Protein AF-A0A956GPT1-F1 (afdb_monomer)

Mean predicted aligned error: 12.49 Å

pLDDT: mean 80.12, std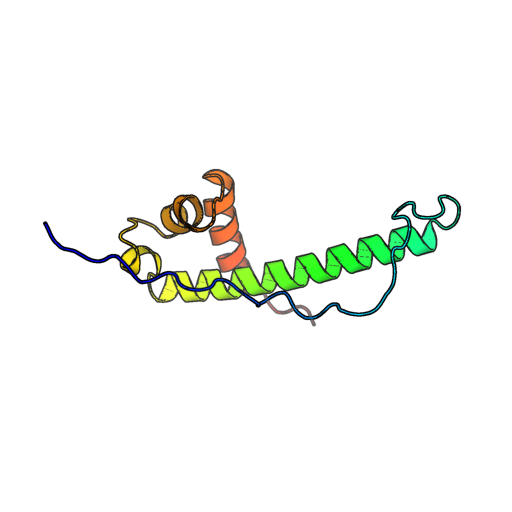 22.76, range [36.53, 98.38]

Secondary structure (DSSP, 8-state):
-------------SS----------S---TT-HHHHHHHHHHHHHHHHHHHHHHHHHHHHHHHTTHHHHTT-SSHHHHHHHTT---HHHHHHHHHHHHHHHHS----

Radius of gyration: 19.88 Å; Cα contacts (8 Å, |Δi|>4): 49; chains: 1; bounding box: 41×35×58 Å

Solvent-accessible surface area (backbone atoms only — not comparable to full-atom values): 6734 Å² total; per-residue (Å²): 143,77,91,73,80,86,80,82,74,76,91,71,76,93,74,87,81,80,88,86,77,78,92,66,77,87,69,73,67,82,87,45,57,66,60,52,53,52,51,53,51,51,50,51,52,52,49,52,52,51,52,54,48,52,24,54,50,52,47,54,37,57,76,70,46,47,25,55,82,75,72,32,94,37,62,46,51,31,32,29,75,76,69,66,35,53,74,68,55,23,49,48,52,54,53,50,19,54,50,61,71,74,49,77,83,84,127

Structure (mmCIF, N/CA/C/O backbone):
data_AF-A0A956GPT1-F1
#
_entry.id   AF-A0A956GPT1-F1
#
loop_
_atom_site.group_PDB
_atom_site.id
_atom_site.type_symbol
_atom_site.label_atom_id
_atom_site.label_alt_id
_atom_site.label_comp_id
_atom_site.label_asym_id
_atom_site.label_entity_id
_atom_site.label_seq_id
_atom_site.pdbx_PDB_ins_code
_atom_site.Cartn_x
_atom_site.Cartn_y
_atom_site.Cartn_z
_atom_site.occupancy
_atom_site.B_iso_or_equiv
_atom_site.auth_seq_id
_atom_site.auth_comp_id
_atom_site.auth_asym_id
_atom_site.auth_atom_id
_atom_site.pdbx_PDB_model_num
ATOM 1 N N . MET A 1 1 ? 8.407 -24.280 33.258 1.00 44.31 1 MET A N 1
ATOM 2 C CA . MET A 1 1 ? 8.849 -25.581 32.726 1.00 44.31 1 MET A CA 1
ATOM 3 C C . MET A 1 1 ? 7.691 -26.169 31.934 1.00 44.31 1 MET A C 1
ATOM 5 O O . MET A 1 1 ? 6.918 -26.954 32.457 1.00 44.31 1 MET A O 1
ATOM 9 N N . PHE A 1 2 ? 7.513 -25.660 30.716 1.00 37.75 2 PHE A N 1
ATOM 10 C CA . PHE A 1 2 ? 6.678 -26.255 29.680 1.00 37.75 2 PHE A CA 1
ATOM 11 C C . PHE A 1 2 ? 7.609 -26.399 28.493 1.00 37.75 2 PHE A C 1
ATOM 13 O O . PHE A 1 2 ? 8.000 -25.409 27.880 1.00 37.75 2 PHE A O 1
ATOM 20 N N . ASP A 1 3 ? 8.044 -27.634 28.324 1.00 44.91 3 ASP A N 1
ATOM 21 C CA . ASP A 1 3 ? 8.840 -28.113 27.218 1.00 44.91 3 ASP A CA 1
ATOM 22 C C . ASP A 1 3 ? 7.975 -28.014 25.955 1.00 44.91 3 ASP A C 1
ATOM 24 O O . ASP A 1 3 ? 6.869 -28.563 25.903 1.00 44.91 3 ASP A O 1
ATOM 28 N N . ARG A 1 4 ? 8.406 -27.186 25.008 1.00 38.88 4 ARG A N 1
ATOM 29 C CA . ARG A 1 4 ? 7.815 -27.055 23.672 1.00 38.88 4 ARG A CA 1
ATOM 30 C C . ARG A 1 4 ? 8.897 -26.547 22.719 1.00 38.88 4 ARG A C 1
ATOM 32 O O . ARG A 1 4 ? 8.741 -25.524 22.056 1.00 38.88 4 ARG A O 1
ATOM 39 N N . ASP A 1 5 ? 10.027 -27.246 22.743 1.00 41.16 5 ASP A N 1
ATOM 40 C CA . ASP A 1 5 ? 10.854 -27.402 21.554 1.00 41.16 5 ASP A CA 1
ATOM 41 C C . ASP A 1 5 ? 10.041 -28.157 20.482 1.00 41.16 5 ASP A C 1
ATOM 43 O O . ASP A 1 5 ? 9.137 -28.923 20.806 1.00 41.16 5 ASP A O 1
ATOM 47 N N . GLU A 1 6 ? 10.366 -27.903 19.214 1.00 49.06 6 GLU A N 1
ATOM 48 C CA . GLU A 1 6 ? 9.752 -28.464 17.995 1.00 49.06 6 GLU A CA 1
ATOM 49 C C . GLU A 1 6 ? 8.421 -27.859 17.521 1.00 49.06 6 GLU A C 1
ATOM 51 O O . GLU A 1 6 ? 7.381 -28.503 17.462 1.00 49.06 6 GLU A O 1
ATOM 56 N N . GLU A 1 7 ? 8.501 -26.643 16.977 1.00 37.94 7 GLU A N 1
ATOM 57 C CA . GLU A 1 7 ? 7.813 -26.373 15.706 1.00 37.94 7 GLU A CA 1
ATOM 58 C C . GLU A 1 7 ? 8.673 -25.432 14.848 1.00 37.94 7 GLU A C 1
ATOM 60 O O . GLU A 1 7 ? 8.394 -24.250 14.641 1.00 37.94 7 GLU A O 1
ATOM 65 N N . ARG A 1 8 ? 9.805 -25.970 14.371 1.00 39.53 8 ARG A N 1
ATOM 66 C CA . ARG A 1 8 ? 10.533 -25.406 13.231 1.00 39.53 8 ARG A CA 1
ATOM 67 C C . ARG A 1 8 ? 9.643 -25.565 12.001 1.00 39.53 8 ARG A C 1
ATOM 69 O O . ARG A 1 8 ? 9.722 -26.566 11.300 1.00 39.53 8 ARG A O 1
ATOM 76 N N . VAL A 1 9 ? 8.792 -24.579 11.743 1.00 39.28 9 VAL A N 1
ATOM 77 C CA . VAL A 1 9 ? 8.132 -24.454 10.444 1.00 39.28 9 VAL A CA 1
ATOM 78 C C . VAL A 1 9 ? 9.217 -24.104 9.428 1.00 39.28 9 VAL A C 1
ATOM 80 O O . VAL A 1 9 ? 9.754 -22.994 9.429 1.00 39.28 9 VAL A O 1
ATOM 83 N N . GLU A 1 10 ? 9.579 -25.083 8.601 1.00 36.53 10 GLU A N 1
ATOM 84 C CA . GLU A 1 10 ? 10.363 -24.895 7.384 1.00 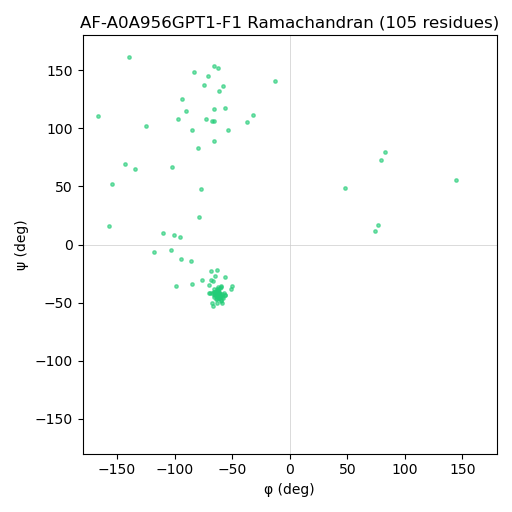36.53 10 GLU A CA 1
ATOM 85 C C . GLU A 1 10 ? 9.682 -23.834 6.508 1.00 36.53 10 GLU A C 1
ATOM 87 O O . GLU A 1 10 ? 8.746 -24.113 5.764 1.00 36.53 10 GLU A O 1
ATOM 92 N N . LEU A 1 11 ? 10.163 -22.590 6.573 1.00 37.56 11 LEU A N 1
ATOM 93 C CA . LEU A 1 11 ? 9.850 -21.531 5.607 1.00 37.56 11 LEU A CA 1
ATOM 94 C C . LEU A 1 11 ? 10.653 -21.728 4.311 1.00 37.56 11 LEU A C 1
ATOM 96 O O . LEU A 1 11 ? 11.271 -20.800 3.785 1.00 37.56 11 LEU A O 1
ATOM 100 N N . THR A 1 12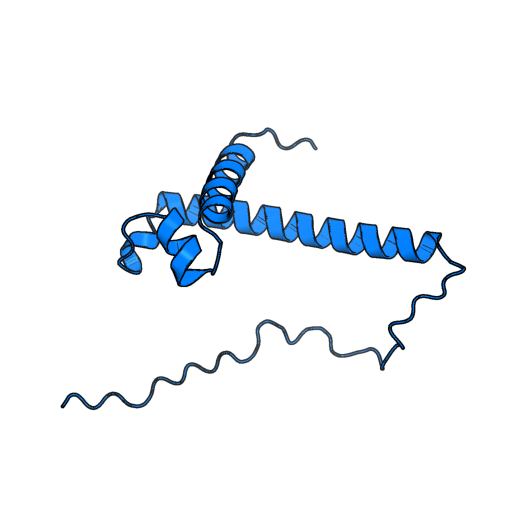 ? 10.647 -22.956 3.801 1.00 38.97 12 THR A N 1
ATOM 101 C CA . THR A 1 12 ? 11.225 -23.305 2.509 1.00 38.97 12 THR A CA 1
ATOM 102 C C . THR A 1 12 ? 10.121 -23.232 1.454 1.00 38.97 12 THR A C 1
ATOM 104 O O . THR A 1 12 ? 9.105 -23.908 1.553 1.00 38.97 12 THR A O 1
ATOM 107 N N . SER A 1 13 ? 10.376 -22.444 0.407 1.00 44.06 13 SER A N 1
ATOM 108 C CA . SER A 1 13 ? 9.723 -22.524 -0.907 1.00 44.06 13 SER A CA 1
ATOM 109 C C . SER A 1 13 ? 8.357 -21.834 -1.102 1.00 44.06 13 SER A C 1
ATOM 111 O O . SER A 1 13 ? 7.305 -22.458 -1.191 1.00 44.06 13 SER A O 1
ATOM 113 N N . ILE A 1 14 ? 8.393 -20.508 -1.305 1.00 44.81 14 ILE A N 1
ATOM 114 C CA . ILE A 1 14 ? 7.438 -19.797 -2.195 1.00 44.81 14 ILE A CA 1
ATOM 115 C C . ILE A 1 14 ? 8.169 -19.118 -3.381 1.00 44.81 14 ILE A C 1
ATOM 117 O O . ILE A 1 14 ? 7.537 -18.647 -4.322 1.00 44.81 14 ILE A O 1
ATOM 121 N N . PHE A 1 15 ? 9.510 -19.124 -3.405 1.00 42.19 15 PHE A N 1
ATOM 122 C CA . PHE A 1 15 ? 10.315 -18.518 -4.480 1.00 42.19 15 PHE A CA 1
ATOM 123 C C . PHE A 1 15 ? 11.053 -19.517 -5.393 1.00 42.19 15 PHE A C 1
ATOM 125 O O . PHE A 1 15 ? 11.823 -19.078 -6.250 1.00 42.19 15 PHE A O 1
ATOM 132 N N . ASP A 1 16 ? 10.790 -20.827 -5.307 1.00 41.22 16 ASP A N 1
ATOM 133 C CA . ASP A 1 16 ? 11.304 -21.784 -6.301 1.00 41.22 16 ASP A CA 1
ATOM 134 C C . ASP A 1 16 ? 10.454 -21.766 -7.570 1.00 41.22 16 ASP A C 1
ATOM 136 O O . ASP A 1 16 ? 9.540 -22.561 -7.778 1.00 41.22 16 ASP A O 1
ATOM 140 N N . GLY A 1 17 ? 10.767 -20.807 -8.434 1.00 41.09 17 GLY A N 1
ATOM 141 C CA . GLY A 1 17 ? 10.163 -20.690 -9.757 1.00 41.09 17 GLY A CA 1
ATOM 142 C C . GLY A 1 17 ? 10.998 -19.913 -10.769 1.00 41.09 17 GLY A C 1
ATOM 143 O O . GLY A 1 17 ? 10.460 -19.494 -11.788 1.00 41.09 17 GLY A O 1
ATOM 144 N N . VAL A 1 18 ? 12.295 -19.694 -10.518 1.00 49.19 18 VAL A N 1
ATOM 145 C CA . VAL A 1 18 ? 13.228 -19.134 -11.514 1.00 49.19 18 VAL A CA 1
ATOM 146 C C . VAL A 1 18 ? 14.520 -19.951 -11.515 1.00 49.19 18 VAL A C 1
ATOM 148 O O . VAL A 1 18 ? 15.597 -19.476 -11.171 1.00 49.19 18 VAL A O 1
ATOM 151 N N . ALA A 1 19 ? 14.407 -21.217 -11.911 1.00 48.47 19 ALA A N 1
ATOM 152 C CA . ALA A 1 19 ? 15.551 -22.000 -12.355 1.00 48.47 19 ALA A CA 1
ATOM 153 C C . ALA A 1 19 ? 15.596 -21.957 -13.888 1.00 48.47 19 ALA A C 1
ATOM 155 O O . ALA A 1 19 ? 14.762 -22.572 -14.549 1.00 48.47 19 ALA A O 1
ATOM 156 N N . GLY A 1 20 ? 16.565 -21.224 -14.448 1.00 42.03 20 GLY A N 1
ATOM 157 C CA . GLY A 1 20 ? 16.941 -21.394 -15.854 1.00 42.03 20 GLY A CA 1
ATOM 158 C C . GLY A 1 20 ? 17.361 -20.147 -16.630 1.00 42.03 20 GLY A C 1
ATOM 159 O O . GLY A 1 20 ? 16.800 -19.906 -17.690 1.00 42.03 20 GLY A O 1
ATOM 160 N N . ALA A 1 21 ? 18.354 -19.386 -16.161 1.00 47.72 21 ALA A N 1
ATOM 161 C CA . ALA A 1 21 ? 19.322 -18.727 -17.049 1.00 47.72 21 ALA A CA 1
ATOM 162 C C . ALA A 1 21 ? 20.522 -18.219 -16.236 1.00 47.72 21 ALA A C 1
ATOM 164 O O . ALA A 1 21 ? 20.407 -17.314 -15.416 1.00 47.72 21 ALA A O 1
ATOM 165 N N . THR A 1 22 ? 21.651 -18.879 -16.476 1.00 49.56 22 THR A N 1
ATOM 166 C CA . THR A 1 22 ? 23.051 -18.496 -16.248 1.00 49.56 22 THR A CA 1
ATOM 167 C C . THR A 1 22 ? 23.316 -17.025 -15.933 1.00 49.56 22 THR A C 1
ATOM 169 O O . THR A 1 22 ? 22.771 -16.144 -16.594 1.00 49.56 22 THR A O 1
ATOM 172 N N . GLY A 1 23 ? 24.247 -16.793 -15.001 1.00 52.69 23 GLY A N 1
ATOM 173 C CA . GLY A 1 23 ? 24.762 -15.480 -14.624 1.00 52.69 23 GLY A CA 1
ATOM 174 C C . GLY A 1 23 ? 24.898 -14.526 -15.806 1.00 52.69 23 GLY A C 1
ATOM 175 O O . GLY A 1 23 ? 25.798 -14.646 -16.631 1.00 52.69 23 GLY A O 1
ATOM 176 N N . THR A 1 24 ? 23.986 -13.567 -15.871 1.00 54.03 24 THR A N 1
ATOM 177 C CA . THR A 1 24 ? 24.196 -12.346 -16.627 1.00 54.03 24 THR A CA 1
ATOM 178 C C . THR A 1 24 ? 24.825 -11.372 -15.657 1.00 54.03 24 THR A C 1
ATOM 180 O O . THR A 1 24 ? 24.185 -10.991 -14.673 1.00 54.03 24 THR A O 1
ATOM 183 N N . ASP A 1 25 ? 26.064 -10.992 -15.935 1.00 49.97 25 ASP A N 1
ATOM 184 C CA . ASP A 1 25 ? 26.603 -9.697 -15.543 1.00 49.97 25 ASP A CA 1
ATOM 185 C C . ASP A 1 25 ? 25.453 -8.670 -15.561 1.00 49.97 25 ASP A C 1
ATOM 187 O O . ASP A 1 25 ? 24.834 -8.430 -16.602 1.00 49.97 25 ASP A O 1
ATOM 191 N N . HIS A 1 26 ? 25.053 -8.169 -14.387 1.00 57.66 26 HIS A N 1
ATOM 192 C CA . HIS A 1 26 ? 23.893 -7.279 -14.244 1.00 57.66 26 HIS A CA 1
ATOM 193 C C . HIS A 1 26 ? 24.243 -5.847 -14.666 1.00 57.66 26 HIS A C 1
ATOM 195 O O . HIS A 1 26 ? 23.607 -4.893 -14.223 1.00 57.66 26 HIS A O 1
ATOM 201 N N . THR A 1 27 ? 25.265 -5.700 -15.507 1.00 62.44 27 THR A N 1
ATOM 202 C CA . THR A 1 27 ? 25.636 -4.464 -16.173 1.00 62.44 27 THR A CA 1
ATOM 203 C C . THR A 1 27 ? 24.782 -4.354 -17.437 1.00 62.44 27 THR A C 1
ATOM 205 O O . THR A 1 27 ? 25.071 -5.015 -18.440 1.00 62.44 27 THR A O 1
ATOM 208 N N . PRO A 1 28 ? 23.674 -3.586 -17.428 1.00 61.28 28 PRO A N 1
ATOM 209 C CA . PRO A 1 28 ? 22.934 -3.349 -18.655 1.00 61.28 28 PRO A CA 1
ATOM 210 C C . PRO A 1 28 ? 23.872 -2.635 -19.640 1.00 61.28 28 PRO A C 1
ATOM 212 O O . PRO A 1 28 ? 24.509 -1.658 -19.245 1.00 61.28 28 PRO A O 1
ATOM 215 N N . PRO A 1 29 ? 23.973 -3.078 -20.906 1.00 62.09 29 PRO A N 1
ATOM 216 C CA . PRO A 1 29 ? 24.708 -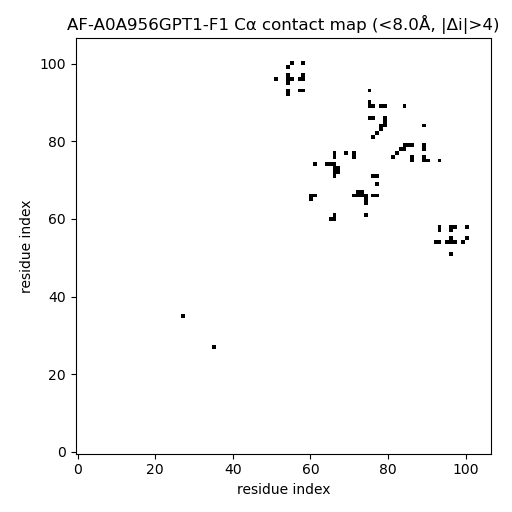2.322 -21.911 1.00 62.09 29 PRO A CA 1
ATOM 217 C C . PRO A 1 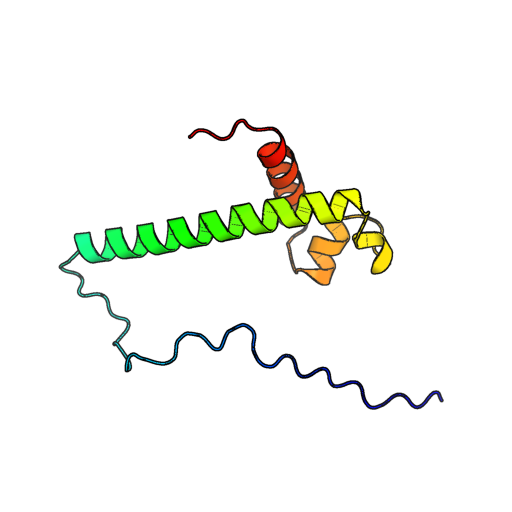29 ? 24.122 -0.906 -21.975 1.00 62.09 29 PRO A C 1
ATOM 219 O O . PRO A 1 29 ? 22.931 -0.736 -22.247 1.00 62.09 29 PRO A O 1
ATOM 222 N N . THR A 1 30 ? 24.945 0.095 -21.658 1.00 64.69 30 THR A N 1
ATOM 223 C CA . THR A 1 30 ? 24.536 1.499 -21.472 1.00 64.69 30 THR A CA 1
ATOM 224 C C . THR A 1 30 ? 23.970 2.132 -22.739 1.00 64.69 30 THR A C 1
ATOM 226 O O . THR A 1 30 ? 23.191 3.080 -22.655 1.00 64.69 30 THR A O 1
ATOM 229 N N . ASP A 1 31 ? 24.302 1.571 -23.901 1.00 70.19 31 ASP A N 1
ATOM 230 C CA . ASP A 1 31 ? 23.966 2.148 -25.202 1.00 70.19 31 ASP A CA 1
ATOM 231 C C . ASP A 1 31 ? 22.560 1.748 -25.692 1.00 70.19 31 ASP A C 1
ATOM 233 O O . ASP A 1 31 ? 22.007 2.391 -26.586 1.00 70.19 31 ASP A O 1
ATOM 237 N N . ASP A 1 32 ? 21.923 0.740 -25.075 1.00 86.94 32 ASP A N 1
ATOM 238 C CA . ASP A 1 32 ? 20.550 0.321 -25.398 1.00 86.94 32 ASP A CA 1
ATOM 239 C C . ASP A 1 32 ? 19.536 0.839 -24.363 1.00 86.94 32 ASP A C 1
ATOM 241 O O . ASP A 1 32 ? 18.894 0.094 -23.610 1.00 86.94 32 ASP A O 1
ATOM 245 N N . TRP A 1 33 ? 19.369 2.164 -24.341 1.00 89.94 33 TRP A N 1
ATOM 246 C CA . TRP A 1 33 ? 18.424 2.851 -23.452 1.00 89.94 33 TRP A CA 1
ATOM 247 C C . TRP A 1 33 ? 16.979 2.350 -23.610 1.00 89.94 33 TRP A C 1
ATOM 249 O O . TRP A 1 33 ? 16.205 2.380 -22.653 1.00 89.94 33 TRP A O 1
ATOM 259 N N . ARG A 1 34 ? 16.604 1.852 -24.799 1.00 92.88 34 ARG A N 1
ATOM 260 C CA . ARG A 1 34 ? 15.262 1.312 -25.075 1.00 92.88 34 ARG A CA 1
ATOM 261 C C . ARG A 1 34 ? 15.043 -0.004 -24.342 1.00 92.88 34 ARG A C 1
ATOM 263 O O . ARG A 1 34 ? 13.960 -0.227 -23.794 1.00 92.88 34 ARG A O 1
ATOM 270 N N . ARG A 1 35 ? 16.050 -0.880 -24.321 1.00 89.50 35 ARG A N 1
ATOM 271 C CA . ARG A 1 35 ? 16.008 -2.119 -23.537 1.00 89.50 35 ARG A CA 1
ATOM 272 C C . ARG A 1 35 ? 15.970 -1.825 -22.041 1.00 89.50 35 ARG A C 1
ATOM 274 O O . ARG A 1 35 ? 15.182 -2.467 -21.343 1.00 89.50 35 ARG A O 1
ATOM 281 N N . LEU A 1 36 ? 16.734 -0.838 -21.565 1.00 92.25 36 LEU A N 1
ATOM 282 C CA . LEU A 1 36 ? 16.703 -0.411 -20.162 1.00 92.25 36 LEU A CA 1
ATOM 283 C C . LEU A 1 36 ? 15.327 0.150 -19.759 1.00 92.25 36 LEU A C 1
ATOM 285 O O . LEU A 1 36 ? 14.744 -0.324 -18.785 1.00 92.25 36 LEU A O 1
ATOM 289 N N . ASP A 1 37 ? 14.760 1.083 -20.533 1.00 93.69 37 ASP A N 1
ATOM 290 C CA . ASP A 1 37 ? 13.415 1.636 -20.290 1.00 93.69 37 ASP A CA 1
ATOM 291 C C . ASP A 1 37 ? 12.348 0.532 -20.279 1.00 93.69 37 ASP A C 1
ATOM 293 O O . ASP A 1 37 ? 11.540 0.450 -19.350 1.00 93.69 37 ASP A O 1
ATOM 297 N N . ARG A 1 38 ? 12.382 -0.392 -21.250 1.00 94.75 38 ARG A N 1
ATOM 298 C CA . ARG A 1 38 ? 11.443 -1.522 -21.294 1.00 94.75 38 ARG A CA 1
ATOM 299 C C . ARG A 1 38 ? 11.567 -2.420 -20.063 1.00 94.75 38 ARG A C 1
ATOM 301 O O . ARG A 1 38 ? 10.543 -2.848 -19.524 1.00 94.75 38 ARG A O 1
ATOM 308 N N . ALA A 1 39 ? 12.788 -2.700 -19.609 1.00 93.88 39 ALA A N 1
ATOM 309 C CA . ALA A 1 39 ? 13.022 -3.496 -18.408 1.00 93.88 39 ALA A CA 1
ATOM 310 C C . ALA A 1 39 ? 12.469 -2.796 -17.154 1.00 93.88 39 ALA A C 1
ATOM 312 O O . ALA A 1 39 ? 11.724 -3.415 -16.388 1.00 93.88 39 ALA A O 1
ATOM 313 N N . LEU A 1 40 ? 12.752 -1.499 -16.989 1.00 95.12 40 LEU A N 1
ATOM 314 C CA . LEU A 1 40 ? 12.257 -0.689 -15.873 1.00 95.12 40 LEU A CA 1
ATOM 315 C C . LEU A 1 40 ? 10.726 -0.612 -15.857 1.00 95.12 40 LEU A C 1
ATOM 317 O O . LEU A 1 40 ? 10.112 -0.864 -14.819 1.00 95.12 40 LEU A O 1
ATOM 321 N N . ARG A 1 41 ? 10.086 -0.364 -17.007 1.00 97.25 41 ARG A N 1
ATOM 322 C CA . ARG A 1 41 ? 8.618 -0.392 -17.142 1.00 97.25 41 ARG A CA 1
ATOM 323 C C . ARG A 1 41 ? 8.037 -1.764 -16.815 1.00 97.25 41 ARG A C 1
ATOM 325 O O . ARG A 1 41 ? 6.983 -1.853 -16.187 1.00 97.25 41 ARG A O 1
ATOM 332 N N . GLY A 1 42 ? 8.730 -2.836 -17.196 1.00 96.75 42 GLY A N 1
ATOM 333 C CA . GLY A 1 42 ? 8.359 -4.202 -16.836 1.00 96.75 42 GLY A CA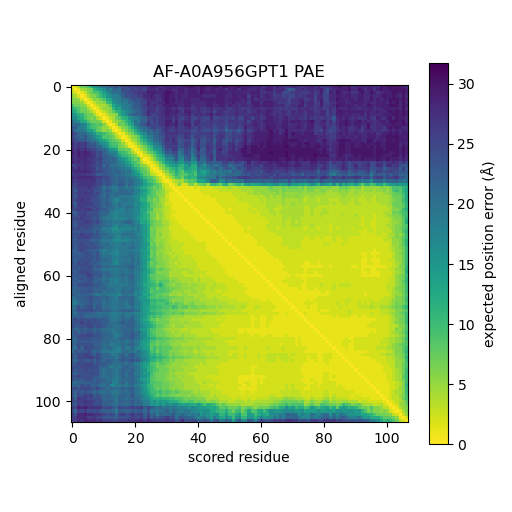 1
ATOM 334 C C . GLY A 1 42 ? 8.369 -4.432 -15.322 1.00 96.75 42 GLY A C 1
ATOM 335 O O . GLY A 1 42 ? 7.411 -4.985 -14.780 1.00 96.75 42 GLY A O 1
ATOM 336 N N . ILE A 1 43 ? 9.414 -3.971 -14.627 1.00 97.25 43 ILE A N 1
ATOM 337 C CA . ILE A 1 43 ? 9.502 -4.031 -13.159 1.00 97.25 43 ILE A CA 1
ATOM 338 C C . ILE A 1 43 ? 8.394 -3.188 -12.523 1.00 97.25 43 ILE A C 1
ATOM 340 O O . ILE A 1 43 ? 7.699 -3.681 -11.637 1.00 97.25 43 ILE A O 1
ATOM 344 N N . ALA A 1 44 ? 8.190 -1.956 -12.995 1.00 96.44 44 ALA A N 1
ATOM 345 C CA . ALA A 1 44 ? 7.153 -1.064 -12.486 1.00 96.44 44 ALA A CA 1
ATOM 346 C C . ALA A 1 44 ? 5.754 -1.684 -12.621 1.00 96.44 44 ALA A C 1
ATOM 348 O O . ALA A 1 44 ? 4.982 -1.664 -11.667 1.00 96.44 44 ALA A O 1
ATOM 349 N N . LYS A 1 45 ? 5.450 -2.321 -13.761 1.00 95.94 45 LYS A N 1
ATOM 350 C CA . LYS A 1 45 ? 4.172 -3.016 -13.976 1.00 95.94 45 LYS A CA 1
ATOM 351 C C . LYS A 1 45 ? 3.985 -4.196 -13.020 1.00 95.94 45 LYS A C 1
ATOM 353 O O . LYS A 1 45 ? 2.897 -4.365 -12.477 1.00 95.94 45 LYS A O 1
ATOM 358 N N . ARG A 1 46 ? 5.029 -5.003 -12.797 1.00 97.44 46 ARG A N 1
ATOM 359 C CA . ARG A 1 46 ? 4.970 -6.123 -11.840 1.00 97.44 46 ARG A CA 1
ATOM 360 C C . ARG A 1 46 ? 4.787 -5.636 -10.404 1.00 97.44 46 ARG A C 1
ATOM 362 O O . ARG A 1 46 ? 3.946 -6.180 -9.700 1.00 97.44 46 ARG A O 1
ATOM 369 N N . ARG A 1 47 ? 5.509 -4.585 -9.998 1.00 95.81 47 ARG A N 1
ATOM 370 C CA . ARG A 1 47 ? 5.329 -3.945 -8.685 1.00 95.81 47 ARG A CA 1
ATOM 371 C C . ARG A 1 47 ? 3.908 -3.419 -8.518 1.00 95.81 47 ARG A C 1
ATOM 373 O O . ARG A 1 47 ? 3.263 -3.784 -7.554 1.00 95.81 47 ARG A O 1
ATOM 380 N N . ALA A 1 48 ? 3.375 -2.703 -9.507 1.00 92.56 48 ALA A N 1
ATOM 381 C CA . ALA A 1 48 ? 2.001 -2.206 -9.460 1.00 92.56 48 ALA A CA 1
ATOM 382 C C . ALA A 1 48 ? 0.958 -3.335 -9.332 1.00 92.56 48 ALA A C 1
ATOM 384 O O . 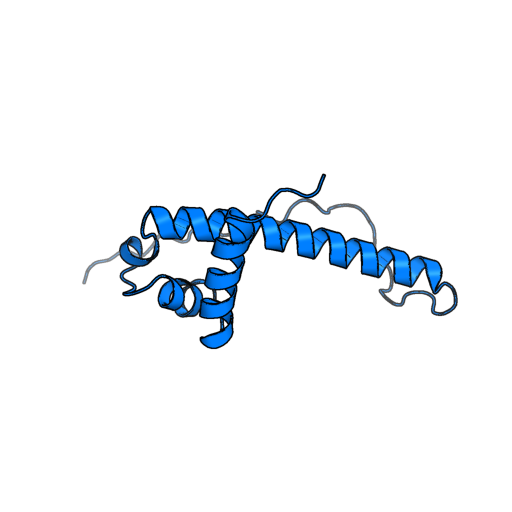ALA A 1 48 ? -0.042 -3.181 -8.632 1.00 92.56 48 ALA A O 1
ATOM 385 N N . ALA A 1 49 ? 1.183 -4.482 -9.984 1.00 93.00 49 ALA A N 1
ATOM 386 C CA . ALA A 1 49 ? 0.309 -5.647 -9.847 1.00 93.00 49 ALA A CA 1
ATOM 387 C C . ALA A 1 49 ? 0.346 -6.234 -8.425 1.00 93.00 49 ALA A C 1
ATOM 389 O O . ALA A 1 49 ? -0.718 -6.482 -7.851 1.00 93.00 49 ALA A O 1
ATOM 390 N N . LEU A 1 50 ? 1.544 -6.388 -7.848 1.00 95.50 50 LEU A N 1
ATOM 391 C CA . LEU A 1 50 ? 1.726 -6.807 -6.453 1.00 95.50 50 LEU A CA 1
ATOM 392 C C . LEU A 1 50 ? 1.108 -5.793 -5.482 1.00 95.50 50 LEU A C 1
ATOM 394 O O . LEU A 1 50 ? 0.398 -6.178 -4.556 1.00 95.50 50 LEU A O 1
ATOM 398 N N . ASP A 1 51 ? 1.284 -4.496 -5.737 1.00 92.19 51 ASP A N 1
ATOM 399 C CA . ASP A 1 51 ? 0.739 -3.435 -4.896 1.00 92.19 51 ASP A CA 1
ATOM 400 C C . ASP A 1 51 ? -0.794 -3.465 -4.866 1.00 92.19 51 ASP A C 1
ATOM 402 O O . ASP A 1 51 ? -1.405 -3.239 -3.815 1.00 92.19 51 ASP A O 1
ATOM 406 N N . ALA A 1 52 ? -1.418 -3.744 -6.014 1.00 91.81 52 ALA A N 1
ATOM 407 C CA . ALA A 1 52 ? -2.862 -3.895 -6.139 1.00 91.81 52 ALA A CA 1
ATOM 408 C C . ALA A 1 52 ? -3.371 -5.177 -5.467 1.00 91.81 52 ALA A C 1
ATOM 410 O O . ALA A 1 52 ? -4.484 -5.197 -4.939 1.00 91.81 52 ALA A O 1
ATOM 411 N N . GLU A 1 53 ? -2.591 -6.254 -5.501 1.00 95.50 53 GLU A N 1
ATOM 412 C CA . GLU A 1 53 ? -2.909 -7.491 -4.795 1.00 95.50 53 GLU A CA 1
ATOM 413 C C . GLU A 1 53 ? -2.851 -7.317 -3.280 1.00 95.50 53 GLU A C 1
ATOM 415 O O . GLU A 1 53 ? -3.838 -7.610 -2.602 1.00 95.50 53 GLU A O 1
ATOM 420 N N . GLU A 1 54 ? -1.762 -6.757 -2.758 1.00 96.25 54 GLU A N 1
ATOM 421 C CA . GLU A 1 54 ? -1.634 -6.454 -1.334 1.00 96.25 54 GLU A CA 1
ATOM 422 C C . GLU A 1 54 ? -2.786 -5.555 -0.864 1.00 96.25 54 GLU A C 1
ATOM 424 O O . GLU A 1 54 ? -3.410 -5.838 0.156 1.00 96.25 54 GLU A O 1
ATOM 429 N N . ALA A 1 55 ? -3.160 -4.528 -1.638 1.00 95.44 55 ALA A N 1
ATOM 430 C CA . ALA A 1 55 ? -4.308 -3.680 -1.316 1.00 95.44 55 ALA A CA 1
ATOM 431 C C . ALA A 1 55 ? -5.617 -4.480 -1.145 1.00 95.44 55 ALA A C 1
ATOM 433 O O . ALA A 1 55 ? -6.362 -4.246 -0.191 1.00 95.44 55 ALA A O 1
ATOM 434 N N . ARG A 1 56 ? -5.896 -5.458 -2.021 1.00 95.50 56 ARG A N 1
ATOM 435 C CA . ARG A 1 56 ? -7.085 -6.324 -1.891 1.00 95.50 56 ARG A CA 1
ATOM 436 C C . ARG A 1 56 ? -7.041 -7.147 -0.604 1.00 95.50 56 ARG A C 1
ATOM 438 O O . ARG A 1 56 ? -8.045 -7.209 0.110 1.00 95.50 56 ARG A O 1
ATOM 445 N N . TRP A 1 57 ? -5.885 -7.727 -0.285 1.00 97.19 57 TRP A N 1
ATOM 446 C CA . TRP A 1 57 ? -5.695 -8.509 0.938 1.00 97.19 57 TRP A CA 1
ATOM 447 C C . TRP A 1 57 ? -5.802 -7.659 2.202 1.00 97.19 57 TRP A C 1
ATOM 449 O O . TRP A 1 57 ? -6.436 -8.083 3.165 1.00 97.19 57 TRP A O 1
ATOM 459 N N . LEU A 1 58 ? -5.288 -6.429 2.187 1.00 97.25 58 LEU A N 1
ATOM 460 C CA . LEU A 1 58 ? -5.408 -5.497 3.307 1.00 97.25 58 LEU A CA 1
ATOM 461 C C . LEU A 1 58 ? -6.861 -5.118 3.598 1.00 97.25 58 LEU A C 1
ATOM 463 O O . LEU A 1 58 ? -7.246 -5.016 4.764 1.00 97.25 58 LEU A O 1
ATOM 467 N N . VAL A 1 59 ? -7.693 -4.940 2.569 1.00 96.44 59 VAL A N 1
ATOM 468 C CA . VAL A 1 59 ? -9.125 -4.698 2.793 1.00 96.44 59 VAL A CA 1
ATOM 469 C C . VAL A 1 59 ? -9.820 -5.947 3.338 1.00 96.44 59 VAL A C 1
ATOM 471 O O . VAL A 1 59 ? -10.616 -5.842 4.273 1.00 96.44 59 VAL A O 1
ATOM 474 N N . ALA A 1 60 ? -9.509 -7.134 2.812 1.00 96.88 60 ALA A N 1
ATOM 475 C CA . ALA A 1 60 ? -10.045 -8.385 3.349 1.00 96.88 60 ALA A CA 1
ATOM 476 C C . ALA A 1 60 ? -9.648 -8.590 4.826 1.00 96.88 60 ALA A C 1
ATOM 478 O O . ALA A 1 60 ? -10.503 -8.890 5.658 1.00 96.88 60 ALA A O 1
ATOM 479 N N . ALA A 1 61 ? -8.383 -8.333 5.169 1.00 97.56 61 ALA A N 1
ATOM 480 C CA . ALA A 1 61 ? -7.858 -8.403 6.530 1.00 97.56 61 ALA A CA 1
ATOM 481 C C . ALA A 1 61 ? -8.544 -7.406 7.478 1.00 97.56 61 ALA A C 1
ATOM 483 O O . ALA 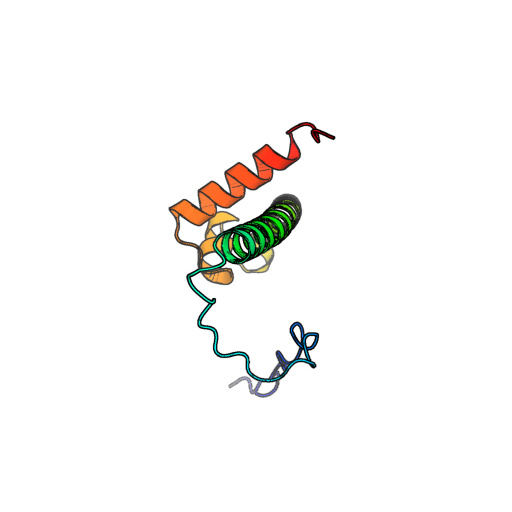A 1 61 ? -8.876 -7.766 8.610 1.00 97.56 61 ALA A O 1
ATOM 484 N N . GLN A 1 62 ? -8.814 -6.177 7.018 1.00 96.06 62 GLN A N 1
ATOM 485 C CA . GLN A 1 62 ? -9.579 -5.189 7.786 1.00 96.06 62 GLN A CA 1
ATOM 486 C C . GLN A 1 62 ? -11.002 -5.672 8.081 1.00 96.06 62 GLN A C 1
ATOM 488 O O . GLN A 1 62 ? -11.444 -5.577 9.225 1.00 96.06 62 GLN A O 1
ATOM 493 N N . ARG A 1 63 ? -11.699 -6.240 7.086 1.00 96.12 63 ARG A N 1
ATOM 494 C CA . ARG A 1 63 ? -13.084 -6.727 7.237 1.00 96.12 63 ARG A CA 1
ATOM 495 C C . ARG A 1 63 ? -13.225 -7.809 8.304 1.00 96.12 63 ARG A C 1
ATOM 497 O O . ARG A 1 63 ? -14.225 -7.831 9.009 1.00 96.12 63 ARG A O 1
ATOM 504 N N . ILE A 1 64 ? -12.223 -8.676 8.444 1.00 97.94 64 ILE A N 1
ATOM 505 C CA . ILE A 1 64 ? -12.215 -9.737 9.464 1.00 97.94 64 ILE A CA 1
ATOM 506 C C . ILE A 1 64 ? -11.473 -9.339 10.747 1.00 97.94 64 ILE A C 1
ATOM 508 O O . ILE A 1 64 ? -11.255 -10.189 11.611 1.00 97.94 64 ILE A O 1
ATOM 512 N N . ALA A 1 65 ? -11.049 -8.075 10.857 1.00 97.31 65 ALA A N 1
ATOM 513 C CA . ALA A 1 65 ? -10.229 -7.560 11.948 1.00 97.31 65 ALA A CA 1
ATOM 514 C C . ALA A 1 65 ? -9.015 -8.458 12.269 1.00 97.31 65 ALA A C 1
ATOM 516 O O . ALA A 1 65 ? -8.763 -8.780 13.430 1.00 97.31 65 ALA A O 1
ATOM 517 N N . LEU A 1 66 ? -8.255 -8.860 11.238 1.00 98.00 66 LEU A N 1
ATOM 518 C CA . LEU A 1 66 ? -7.154 -9.832 11.340 1.00 98.00 66 LEU A CA 1
ATOM 519 C C . LEU A 1 66 ? -6.151 -9.491 12.452 1.00 98.00 66 LEU A C 1
ATOM 521 O O . LEU A 1 66 ? -5.704 -10.383 13.166 1.00 98.00 66 LEU A O 1
ATOM 525 N N . HIS A 1 67 ? -5.861 -8.202 12.642 1.00 98.12 67 HIS A N 1
ATOM 526 C CA . HIS A 1 67 ? -4.988 -7.690 13.701 1.00 98.12 67 HIS A CA 1
ATOM 527 C C . HIS A 1 67 ? -5.332 -8.227 15.100 1.00 98.12 67 HIS A C 1
ATOM 529 O O . HIS A 1 67 ? -4.425 -8.536 15.869 1.00 98.12 67 HIS A O 1
ATOM 535 N N . ARG A 1 68 ? -6.622 -8.441 15.403 1.00 98.06 68 ARG A N 1
ATOM 536 C CA . ARG A 1 68 ? -7.076 -8.967 16.701 1.00 98.06 68 ARG A CA 1
ATOM 537 C C . ARG A 1 68 ? -6.644 -10.408 16.936 1.00 98.06 68 ARG A C 1
ATOM 539 O O . ARG A 1 68 ? -6.394 -10.784 18.073 1.00 98.06 68 ARG A O 1
ATOM 546 N N . ARG A 1 69 ? -6.520 -11.211 15.873 1.00 97.12 69 ARG A N 1
ATOM 547 C CA . ARG A 1 69 ? -6.061 -12.607 15.981 1.00 97.12 69 ARG A CA 1
ATOM 548 C C . ARG A 1 69 ? -4.594 -12.712 16.390 1.00 97.12 69 ARG A C 1
ATOM 550 O O . ARG A 1 69 ? -4.198 -13.723 16.948 1.00 97.12 69 ARG A O 1
ATOM 557 N N . PHE A 1 70 ? -3.824 -11.656 16.142 1.00 96.12 70 PHE A N 1
ATOM 558 C CA . PHE A 1 70 ? -2.425 -11.531 16.543 1.00 96.12 70 PHE A CA 1
ATOM 559 C C . PHE A 1 70 ? -2.246 -10.666 17.802 1.00 96.12 70 PHE A C 1
ATOM 561 O O . PHE A 1 70 ? -1.121 -10.340 18.159 1.00 96.12 70 PHE A O 1
ATOM 568 N N . GLY A 1 71 ? -3.340 -10.281 18.472 1.00 97.12 71 GLY A N 1
ATOM 569 C CA . GLY A 1 71 ? -3.291 -9.488 19.703 1.00 97.12 71 GLY A CA 1
ATOM 570 C C . GLY A 1 71 ? -2.939 -8.009 19.512 1.00 97.12 71 GLY A C 1
ATOM 571 O 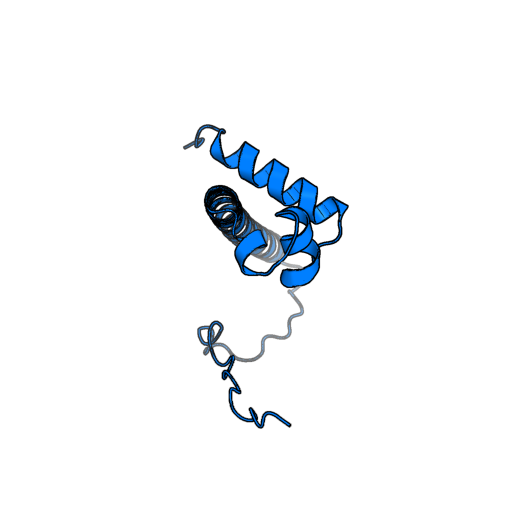O . GLY A 1 71 ? -2.685 -7.324 20.498 1.00 97.12 71 GLY A O 1
ATOM 572 N N . HIS A 1 72 ? -2.942 -7.495 18.280 1.00 97.88 72 HIS A N 1
ATOM 573 C CA . HIS A 1 72 ? -2.708 -6.070 18.026 1.00 97.88 72 HIS A CA 1
ATOM 574 C C . HIS A 1 72 ? -3.993 -5.265 18.214 1.00 97.88 72 HIS A C 1
ATOM 576 O O . HIS A 1 72 ? -5.090 -5.744 17.908 1.00 97.88 72 HIS A O 1
ATOM 582 N N . ALA A 1 73 ? -3.866 -4.013 18.650 1.00 97.12 73 ALA A N 1
ATOM 583 C CA . ALA A 1 73 ? -5.004 -3.135 18.904 1.00 97.12 73 ALA A CA 1
ATOM 584 C C . ALA A 1 73 ? -5.622 -2.587 17.609 1.00 97.12 73 ALA A C 1
ATOM 586 O O . ALA A 1 73 ? -6.823 -2.322 17.552 1.00 97.12 73 ALA A O 1
ATOM 587 N N . THR A 1 74 ? -4.816 -2.411 16.557 1.00 97.94 74 THR A N 1
ATOM 588 C CA . THR A 1 74 ? -5.273 -1.844 15.281 1.00 97.94 74 THR A CA 1
ATOM 589 C C . THR A 1 74 ? -4.664 -2.552 14.078 1.00 97.94 74 THR A C 1
ATOM 591 O O . THR A 1 74 ? -3.618 -3.194 14.162 1.00 97.94 74 THR A O 1
ATOM 594 N N . MET A 1 75 ? -5.295 -2.382 12.913 1.00 98.19 75 MET A N 1
ATOM 595 C CA . MET A 1 75 ? -4.729 -2.875 11.659 1.00 98.19 75 MET A CA 1
ATOM 596 C C . MET A 1 75 ? -3.393 -2.199 11.326 1.00 98.19 75 MET A C 1
ATOM 598 O O . MET A 1 75 ? -2.491 -2.866 10.836 1.00 98.19 75 MET A O 1
ATOM 602 N N . ALA A 1 76 ? -3.240 -0.904 11.623 1.00 97.94 76 ALA A N 1
ATOM 603 C CA . ALA A 1 76 ? -1.977 -0.198 11.413 1.00 97.94 76 ALA A CA 1
ATOM 604 C C . ALA A 1 76 ? -0.856 -0.804 12.267 1.00 97.94 76 ALA A C 1
ATOM 606 O O . ALA A 1 76 ? 0.221 -1.062 11.748 1.00 97.94 76 ALA A O 1
ATOM 607 N N . GLU A 1 77 ? -1.138 -1.128 13.531 1.00 98.12 77 GLU A N 1
ATOM 608 C CA . GLU A 1 77 ? -0.172 -1.791 14.412 1.00 98.12 77 GLU A CA 1
ATOM 609 C C . GLU A 1 77 ? 0.236 -3.178 13.894 1.00 98.12 77 GLU A C 1
ATOM 611 O O . GLU A 1 77 ? 1.414 -3.517 13.945 1.00 98.12 77 GLU A O 1
ATOM 616 N N . TYR A 1 78 ? -0.694 -3.958 13.328 1.00 98.38 78 TYR A N 1
ATOM 617 C CA . TYR A 1 78 ? -0.335 -5.218 12.665 1.00 98.38 78 TYR A CA 1
ATOM 618 C C . TYR A 1 78 ? 0.620 -4.986 11.481 1.00 98.38 78 TYR A C 1
ATOM 620 O O . TYR A 1 78 ? 1.610 -5.700 11.345 1.00 98.38 78 TYR A O 1
ATOM 628 N N . LEU A 1 79 ? 0.373 -3.976 10.638 1.00 98.12 79 LEU A N 1
ATOM 629 C CA . LEU A 1 79 ? 1.287 -3.638 9.537 1.00 98.12 79 LEU A CA 1
ATOM 630 C C . LEU A 1 79 ? 2.665 -3.211 10.065 1.00 98.12 79 LEU A C 1
ATOM 632 O O . LEU A 1 79 ? 3.681 -3.594 9.493 1.00 98.12 79 LEU A O 1
ATOM 636 N N . GLU A 1 80 ? 2.701 -2.441 11.150 1.00 98.19 80 GLU A N 1
ATOM 637 C CA . GLU A 1 80 ? 3.944 -1.973 11.765 1.00 98.19 80 GLU A CA 1
ATOM 638 C C . GLU A 1 80 ? 4.745 -3.138 12.373 1.00 98.19 80 GLU A C 1
ATOM 640 O O . GLU A 1 80 ? 5.913 -3.332 12.042 1.00 98.19 80 GLU A O 1
ATOM 645 N N . ARG A 1 81 ? 4.116 -3.955 13.226 1.00 97.44 81 ARG A N 1
ATOM 646 C CA . ARG A 1 81 ? 4.799 -4.998 14.007 1.00 97.44 81 ARG A CA 1
ATOM 647 C C . ARG A 1 81 ? 4.988 -6.318 13.267 1.00 97.44 81 ARG A C 1
ATOM 649 O O . ARG A 1 81 ? 5.967 -7.008 13.524 1.00 97.44 81 ARG A O 1
ATOM 656 N N . THR A 1 82 ? 4.049 -6.701 12.403 1.00 97.25 82 THR A N 1
ATOM 657 C CA . THR A 1 82 ? 4.081 -7.998 11.705 1.00 97.25 82 THR A CA 1
ATOM 658 C C . THR A 1 82 ? 4.633 -7.874 10.289 1.00 97.25 82 THR A C 1
ATOM 660 O O . THR A 1 82 ? 5.345 -8.771 9.852 1.00 97.25 82 THR A O 1
ATOM 663 N N . LEU A 1 83 ? 4.350 -6.777 9.579 1.00 95.50 83 LEU A N 1
ATOM 664 C CA . LEU A 1 83 ? 4.825 -6.576 8.201 1.00 95.50 83 LEU A CA 1
ATOM 665 C C . LEU A 1 83 ? 6.010 -5.598 8.089 1.00 95.50 83 LEU A C 1
ATOM 667 O O . LEU A 1 83 ? 6.556 -5.430 7.003 1.00 95.50 83 LEU A O 1
ATOM 671 N N . GLY A 1 84 ? 6.430 -4.967 9.192 1.00 97.38 84 GLY A N 1
ATOM 672 C CA . GLY A 1 84 ? 7.624 -4.115 9.240 1.00 97.38 84 GLY A CA 1
ATOM 673 C C . GLY A 1 84 ? 7.453 -2.725 8.618 1.00 97.38 84 GLY A C 1
ATOM 674 O O . GLY A 1 84 ? 8.444 -2.056 8.321 1.00 97.38 84 GLY A O 1
ATOM 675 N N . TYR A 1 85 ? 6.218 -2.265 8.401 1.00 97.06 85 TYR A N 1
ATOM 676 C CA . TYR A 1 85 ? 5.977 -0.923 7.871 1.00 97.06 85 TYR A CA 1
ATOM 677 C C . TYR A 1 85 ? 6.309 0.166 8.897 1.00 97.06 85 TYR A C 1
ATOM 679 O O . TYR A 1 85 ? 6.019 0.050 10.083 1.00 97.06 85 TYR A O 1
ATOM 687 N N . GLY A 1 86 ? 6.825 1.304 8.424 1.00 97.94 86 GLY A N 1
ATOM 688 C CA . GLY A 1 86 ? 6.881 2.511 9.250 1.00 97.94 86 GLY A CA 1
ATOM 689 C C . GLY A 1 86 ? 5.470 3.045 9.567 1.00 97.94 86 GLY A C 1
ATOM 690 O O . GLY A 1 86 ? 4.567 2.891 8.737 1.00 97.94 86 GLY A O 1
ATOM 691 N N . PRO A 1 87 ? 5.256 3.766 10.686 1.00 95.50 87 PRO A N 1
ATOM 692 C CA . PRO A 1 87 ? 3.911 4.153 11.127 1.00 95.50 87 PRO A CA 1
ATOM 693 C C . PRO A 1 87 ? 3.104 4.959 10.101 1.00 95.50 87 PRO A C 1
ATOM 695 O O . PRO A 1 87 ? 1.906 4.737 9.887 1.00 95.50 87 PRO A O 1
ATOM 698 N N . ARG A 1 88 ? 3.761 5.904 9.420 1.00 97.75 88 ARG A N 1
ATOM 699 C CA . ARG A 1 88 ? 3.131 6.689 8.350 1.00 97.75 88 ARG A CA 1
ATOM 700 C C . ARG A 1 88 ? 2.800 5.818 7.138 1.00 97.75 88 ARG A C 1
ATOM 702 O O . ARG A 1 88 ? 1.715 5.955 6.580 1.00 97.75 88 ARG A O 1
ATOM 709 N N . ALA A 1 89 ? 3.710 4.922 6.760 1.00 97.38 89 ALA A N 1
ATOM 710 C CA . ALA A 1 89 ? 3.526 4.024 5.626 1.00 97.38 89 ALA A CA 1
ATOM 711 C C . ALA A 1 89 ? 2.368 3.046 5.868 1.00 97.38 89 ALA A C 1
ATOM 713 O O . ALA A 1 89 ? 1.541 2.870 4.981 1.00 97.38 89 ALA A O 1
ATOM 714 N N . ALA A 1 90 ? 2.242 2.495 7.079 1.00 97.38 90 ALA A N 1
ATOM 715 C CA . ALA A 1 90 ? 1.150 1.595 7.444 1.00 97.38 90 ALA A CA 1
ATOM 716 C C . ALA A 1 90 ? -0.228 2.260 7.282 1.00 97.38 90 ALA A C 1
ATOM 718 O O . ALA A 1 90 ? -1.114 1.727 6.611 1.00 97.38 90 ALA A O 1
ATOM 719 N N . ARG A 1 91 ? -0.399 3.464 7.847 1.00 97.38 91 ARG A N 1
ATOM 720 C CA . ARG A 1 91 ? -1.647 4.240 7.726 1.00 97.38 91 ARG A CA 1
ATOM 721 C C . ARG A 1 91 ? -1.969 4.568 6.272 1.00 97.38 91 ARG A C 1
ATOM 723 O O . ARG A 1 91 ? -3.110 4.410 5.843 1.00 97.38 91 ARG A O 1
ATOM 730 N N . GLU A 1 92 ? -0.961 4.989 5.515 1.00 97.69 92 GLU A N 1
ATOM 731 C CA . GLU A 1 92 ? -1.132 5.325 4.106 1.00 97.69 92 GLU A CA 1
ATOM 732 C C . GLU A 1 92 ? -1.506 4.099 3.268 1.00 97.69 92 GLU A C 1
ATOM 734 O O . GLU A 1 92 ? -2.419 4.174 2.448 1.00 97.69 92 GLU A O 1
ATOM 739 N N . ARG A 1 93 ? -0.888 2.940 3.523 1.00 96.31 93 ARG A N 1
ATOM 740 C CA . ARG A 1 93 ? -1.205 1.691 2.823 1.00 96.31 93 ARG A CA 1
ATOM 741 C C . ARG A 1 93 ? -2.660 1.281 3.040 1.00 96.31 93 ARG A C 1
ATOM 743 O O . ARG A 1 93 ? -3.332 0.918 2.078 1.00 96.31 93 ARG A O 1
ATOM 750 N N . LEU A 1 94 ? -3.166 1.407 4.269 1.00 96.62 94 LEU A N 1
ATOM 751 C CA . LEU A 1 94 ? -4.574 1.142 4.587 1.00 96.62 94 LEU A CA 1
ATOM 752 C C . LEU A 1 94 ? -5.514 2.140 3.901 1.00 96.62 94 LEU A C 1
ATOM 754 O O . LEU A 1 94 ? -6.521 1.728 3.327 1.00 96.62 94 LEU A O 1
ATOM 758 N N . ARG A 1 95 ? -5.172 3.436 3.906 1.00 96.19 95 ARG A N 1
ATOM 759 C CA . ARG A 1 95 ? -5.952 4.483 3.227 1.00 96.19 95 ARG A CA 1
ATOM 760 C C . ARG A 1 95 ? -6.052 4.218 1.725 1.00 96.19 95 ARG A C 1
ATOM 762 O O . ARG A 1 95 ? -7.148 4.252 1.169 1.00 96.19 95 ARG A O 1
ATOM 769 N N . VAL A 1 96 ? -4.919 3.930 1.084 1.00 95.75 96 VAL A N 1
ATOM 770 C CA . VAL A 1 96 ? -4.839 3.620 -0.349 1.00 95.75 96 VAL A CA 1
ATOM 771 C C . VAL A 1 96 ? -5.610 2.345 -0.670 1.00 95.75 96 VAL A C 1
ATOM 773 O O . VAL A 1 96 ? -6.385 2.338 -1.619 1.00 95.75 96 VAL A O 1
ATOM 776 N N . ALA A 1 97 ? -5.463 1.287 0.130 1.00 95.50 97 ALA A N 1
ATOM 777 C CA . ALA A 1 97 ? -6.181 0.034 -0.083 1.00 95.50 97 ALA A CA 1
ATOM 778 C C . ALA A 1 97 ? -7.707 0.225 -0.057 1.00 95.50 97 ALA A C 1
ATOM 780 O O . ALA A 1 97 ? -8.410 -0.252 -0.950 1.00 95.50 97 ALA A O 1
ATOM 781 N N . THR A 1 98 ? -8.213 0.985 0.916 1.00 93.31 98 THR A N 1
ATOM 782 C CA . THR A 1 98 ? -9.638 1.323 1.006 1.00 93.31 98 THR A CA 1
ATOM 783 C C . THR A 1 98 ? -10.093 2.188 -0.172 1.00 93.31 98 THR A C 1
ATOM 785 O O . THR A 1 98 ? -11.139 1.911 -0.752 1.00 93.31 98 THR A O 1
ATOM 788 N N . ALA A 1 99 ? -9.305 3.188 -0.580 1.00 93.00 99 ALA A N 1
ATOM 789 C CA . ALA A 1 99 ? -9.632 4.030 -1.734 1.00 93.00 99 ALA A CA 1
ATOM 790 C C . ALA A 1 99 ? -9.654 3.237 -3.055 1.00 93.00 99 ALA A C 1
ATOM 792 O O . ALA A 1 99 ? -10.553 3.409 -3.870 1.00 93.00 99 ALA A O 1
ATOM 793 N N . LEU A 1 100 ? -8.706 2.318 -3.258 1.00 89.62 100 LEU A N 1
ATOM 794 C CA . LEU A 1 100 ? -8.662 1.464 -4.449 1.00 89.62 100 LEU A CA 1
ATOM 795 C C . LEU A 1 100 ? -9.856 0.507 -4.540 1.00 89.62 100 LEU A C 1
ATOM 797 O O . LEU A 1 100 ? -10.236 0.125 -5.642 1.00 89.62 100 LEU A O 1
ATOM 801 N N . GLN A 1 101 ? -10.466 0.125 -3.415 1.00 85.94 101 GLN A N 1
ATOM 802 C CA . GLN A 1 101 ? -11.684 -0.686 -3.435 1.00 85.94 101 GLN A CA 1
ATOM 803 C C . GLN A 1 101 ? -12.896 0.082 -3.982 1.00 85.94 101 GLN A C 1
ATOM 805 O O . GLN A 1 101 ? -13.789 -0.542 -4.557 1.00 85.94 101 GLN A O 1
ATOM 810 N N . THR A 1 102 ? -12.954 1.400 -3.787 1.00 82.69 102 THR A N 1
ATOM 811 C CA . THR A 1 102 ? -14.109 2.216 -4.189 1.00 82.69 102 THR A CA 1
ATOM 812 C C . THR A 1 102 ? -13.950 2.856 -5.565 1.00 82.69 102 THR A C 1
ATOM 814 O O . THR A 1 102 ? -14.932 3.350 -6.118 1.00 82.69 102 THR A O 1
ATOM 817 N N . LEU A 1 103 ? -12.744 2.839 -6.140 1.00 78.62 103 LEU A N 1
ATOM 818 C CA . LEU A 1 103 ? -12.492 3.395 -7.465 1.00 78.62 103 LEU A CA 1
ATOM 819 C C . LEU A 1 103 ? -13.052 2.489 -8.579 1.00 78.62 103 LEU A C 1
ATOM 821 O O . LEU A 1 103 ? -12.866 1.268 -8.536 1.00 78.62 103 LEU A O 1
ATOM 825 N N . PRO A 1 104 ? -13.696 3.064 -9.613 1.00 69.62 104 PRO A N 1
ATOM 826 C CA . PRO A 1 104 ? -14.092 2.315 -10.798 1.00 69.62 104 PRO A CA 1
ATOM 827 C C . PRO A 1 104 ? -12.866 1.670 -11.448 1.00 69.62 104 PRO A C 1
ATOM 829 O O . PRO A 1 104 ? -11.830 2.319 -11.611 1.00 69.62 104 PRO A O 1
ATOM 832 N N . LYS A 1 105 ? -12.983 0.404 -11.861 1.00 70.31 105 LYS A N 1
ATOM 833 C CA . LYS A 1 105 ? -11.969 -0.219 -12.717 1.00 70.31 105 LYS A CA 1
ATOM 834 C C . LYS A 1 105 ? -11.996 0.514 -14.055 1.00 70.31 105 LYS A C 1
ATOM 836 O O . LYS A 1 105 ? -12.944 0.353 -14.817 1.00 70.31 105 LYS A O 1
ATOM 841 N N . ILE A 1 106 ? -10.990 1.342 -14.311 1.00 60.72 106 ILE A N 1
ATOM 842 C CA . ILE A 1 106 ? -10.790 1.937 -15.629 1.00 60.72 106 ILE A CA 1
ATOM 843 C C . ILE A 1 106 ? -10.275 0.795 -16.512 1.00 60.72 106 ILE A C 1
ATOM 845 O O . ILE A 1 106 ? -9.186 0.274 -16.261 1.00 60.72 106 ILE A O 1
ATOM 849 N N . ALA A 1 107 ? -11.145 0.329 -17.411 1.00 38.59 107 ALA A N 1
ATOM 850 C CA . ALA A 1 107 ? -10.886 -0.743 -18.369 1.00 38.59 107 ALA A CA 1
ATOM 851 C C . ALA A 1 107 ? -9.953 -0.275 -19.491 1.00 38.59 107 ALA A C 1
ATOM 853 O O . ALA A 1 107 ? -10.060 0.911 -19.879 1.00 38.59 107 ALA A O 1
#

Nearest PDB structures (foldseek):
  5tjg-assembly1_F  TM=3.523E-01  e=6.125E+00  Thermus aquaticus
  5e18-assembly1_F  TM=3.646E-01  e=5.745E+00  Thermus thermophilus HB8

Foldseek 3Di:
DDDDDDDPPPPPDPPPPDPDDDDDPPPDPPVPVVVVVVVVVVVVVVVVVVLLVVLQVLVVCVVVVVCVVVPHPHQLVCCCPVVVDDSVRSVVSPVVSVVSVPDDPPD

Sequence (107 aa):
MFDRDEERVELTSIFDGVAGATGTDHTPPTDDWRRLDRALRGIAKRRAALDAEEARWLVAAQRIALHRRFGHATMAEYLERTLGYGPRAARERLRVATALQTLPKIA